Protein AF-A0A7X6NI11-F1 (afdb_monomer)

Radius of gyration: 16.56 Å; Cα contacts (8 Å, |Δi|>4): 190; chains: 1; bounding box: 42×28×47 Å

Solvent-accessible surface area (backbone atoms only — not comparable to full-atom values): 8344 Å² total; per-residue (Å²): 140,78,88,61,91,83,58,84,56,26,36,34,57,53,37,36,50,54,27,58,72,72,66,56,71,76,34,89,74,64,81,48,73,72,37,80,92,41,95,44,34,34,32,45,20,27,30,37,76,70,65,39,46,83,63,45,97,87,38,33,65,56,47,83,41,66,54,50,73,59,59,50,37,39,35,51,29,45,75,68,68,55,48,44,56,74,90,33,55,45,90,87,58,83,81,59,98,90,60,53,84,87,41,97,46,32,45,37,49,48,61,74,71,50,50,63,43,70,48,72,49,98,89,61,35,36,35,44,78,43,82,46,76,83,80,78,80,130

pLDDT: mean 94.85, std 7.43, range [51.41, 98.69]

Foldseek 3Di:
DDPCPPDFDFLLRLLQCLLVVVVFDFADDAQAPPCVVPPSNRSNRRCVVLVLDDADPVRHNRRGHGDDPLNSLSSVCSSVLAFAQPVLQDPPQDDDPPDDSPDPSRRSCSRVQFAFDWDQDPVRYTRGPGGDPDDDDD

Sequence (138 aa):
GTFRPSDPITRAEFATIAAKFDDLDLGNSSKFSDIFRHWAEKYITSAENKGWINGYPDMTFKPEQDITRAEAMTLINNVLERAVPAENIHSDAMFWPDIDEDDWYFEAIMEATNSHDYVIEEDGDELWTGMKPNKVWP

Structure (mmCIF, N/CA/C/O backbone):
data_AF-A0A7X6NI11-F1
#
_entry.id   AF-A0A7X6NI11-F1
#
loop_
_atom_site.group_PDB
_atom_site.id
_atom_site.type_symbol
_atom_site.label_atom_id
_atom_site.label_alt_id
_atom_site.label_comp_id
_atom_site.label_asym_id
_atom_site.label_entity_id
_atom_site.label_seq_id
_atom_site.pdbx_PDB_ins_code
_atom_site.Cartn_x
_atom_site.Cartn_y
_atom_site.Cartn_z
_atom_site.occupancy
_atom_site.B_iso_or_equiv
_atom_site.auth_seq_id
_atom_site.auth_comp_id
_atom_site.auth_asym_id
_atom_site.auth_atom_id
_atom_site.pdbx_PDB_model_num
ATOM 1 N N . GLY A 1 1 ? -0.977 5.953 -25.735 1.00 69.56 1 GLY A N 1
ATOM 2 C CA . GLY A 1 1 ? -1.188 4.963 -24.660 1.00 69.56 1 GLY A CA 1
ATOM 3 C C . GLY A 1 1 ? -2.672 4.742 -24.456 1.00 69.56 1 GLY A C 1
ATOM 4 O O . GLY A 1 1 ? -3.461 5.500 -25.007 1.00 69.56 1 GLY A O 1
ATOM 5 N N . THR A 1 2 ? -3.046 3.719 -23.694 1.00 84.81 2 THR A N 1
ATOM 6 C CA . THR A 1 2 ? -4.436 3.414 -23.311 1.00 84.81 2 THR A CA 1
ATOM 7 C C . THR A 1 2 ? -4.533 3.417 -21.790 1.00 84.81 2 THR A C 1
ATOM 9 O O . THR A 1 2 ? -3.663 2.829 -21.160 1.00 84.81 2 THR A O 1
ATOM 12 N N . PHE A 1 3 ? -5.563 4.040 -21.216 1.00 87.50 3 PHE A N 1
ATOM 13 C CA . PHE A 1 3 ? -5.715 4.182 -19.759 1.00 87.50 3 PHE A CA 1
ATOM 14 C C . PHE A 1 3 ? -6.106 2.883 -19.029 1.00 87.50 3 PHE A C 1
ATOM 16 O O . PHE A 1 3 ? -5.772 2.739 -17.867 1.00 87.50 3 PHE A O 1
ATOM 23 N N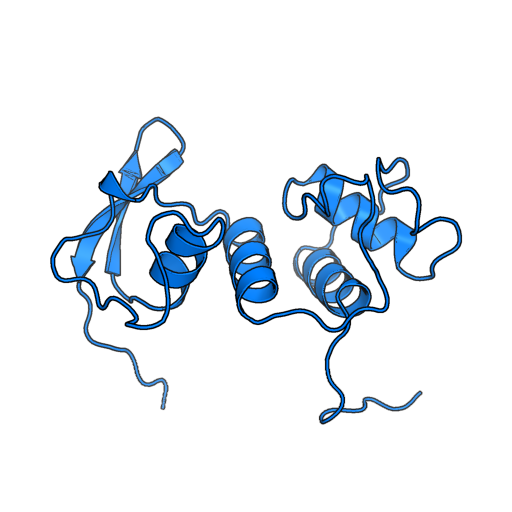 . ARG A 1 4 ? -6.771 1.937 -19.714 1.00 92.12 4 ARG A N 1
ATOM 24 C CA . ARG A 1 4 ? -7.110 0.591 -19.193 1.00 92.12 4 ARG A CA 1
ATOM 25 C C . ARG A 1 4 ? -7.788 0.594 -17.802 1.00 92.12 4 ARG A C 1
ATOM 27 O O . ARG A 1 4 ? -7.335 -0.082 -16.891 1.00 92.12 4 ARG A O 1
ATOM 34 N N . PRO A 1 5 ? -8.920 1.302 -17.635 1.00 94.12 5 PRO A N 1
ATOM 35 C CA . PRO A 1 5 ? -9.558 1.504 -16.325 1.00 94.12 5 PRO A CA 1
ATOM 36 C C . PRO A 1 5 ? -10.144 0.239 -15.676 1.00 94.12 5 PRO A C 1
ATOM 38 O O . PRO A 1 5 ? -10.617 0.306 -14.547 1.00 94.12 5 PRO A O 1
ATOM 41 N N . SER A 1 6 ? -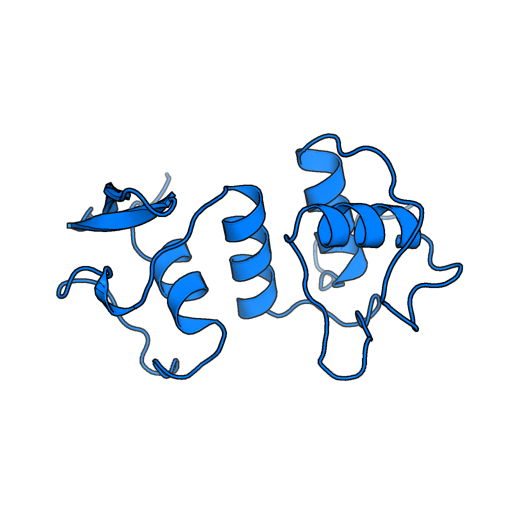10.208 -0.876 -16.403 1.00 96.62 6 SER A N 1
ATOM 42 C CA . SER A 1 6 ? -10.788 -2.138 -15.927 1.00 96.62 6 SER A CA 1
ATOM 43 C C . SER A 1 6 ? -9.750 -3.242 -15.762 1.00 96.62 6 SER A C 1
ATOM 45 O O . SER A 1 6 ? -10.108 -4.328 -15.309 1.00 96.62 6 SER A O 1
ATOM 47 N N . ASP A 1 7 ? -8.499 -2.983 -16.145 1.00 96.00 7 ASP A N 1
ATOM 48 C CA . ASP A 1 7 ? -7.420 -3.939 -15.941 1.00 96.00 7 ASP A CA 1
ATOM 49 C C . ASP A 1 7 ? -7.025 -3.913 -14.451 1.00 96.00 7 ASP A C 1
ATOM 51 O O . ASP A 1 7 ? -7.109 -2.856 -13.813 1.00 96.00 7 ASP A O 1
ATOM 55 N N . PRO A 1 8 ? -6.608 -5.054 -13.873 1.00 96.75 8 PRO A N 1
ATOM 56 C CA . PRO A 1 8 ? -5.948 -5.060 -12.577 1.00 96.75 8 PRO A CA 1
ATOM 57 C C . PRO A 1 8 ? -4.739 -4.125 -12.571 1.00 96.75 8 PRO A C 1
ATOM 59 O O . PRO A 1 8 ? -4.090 -3.919 -13.597 1.00 96.75 8 PRO A O 1
ATOM 62 N N . ILE A 1 9 ? -4.440 -3.572 -11.400 1.00 97.19 9 ILE A N 1
ATOM 63 C CA . ILE A 1 9 ? -3.266 -2.730 -11.207 1.00 97.19 9 ILE A CA 1
ATOM 64 C C . ILE A 1 9 ? -2.104 -3.562 -10.671 1.00 97.19 9 ILE A C 1
ATOM 66 O O . ILE A 1 9 ? -2.232 -4.287 -9.679 1.00 97.19 9 ILE A O 1
ATOM 70 N N . THR A 1 10 ? -0.953 -3.438 -11.321 1.00 98.25 10 THR A N 1
ATOM 71 C CA . THR A 1 10 ? 0.284 -4.083 -10.876 1.00 98.25 10 THR A CA 1
ATOM 72 C C . THR A 1 10 ? 0.868 -3.383 -9.652 1.00 98.25 10 THR A C 1
ATOM 74 O O . THR A 1 10 ? 0.654 -2.189 -9.405 1.00 98.25 10 THR A O 1
ATOM 77 N N . ARG A 1 11 ? 1.693 -4.106 -8.894 1.00 98.56 11 ARG A N 1
ATOM 78 C CA . ARG A 1 11 ? 2.453 -3.546 -7.767 1.00 98.56 11 ARG A CA 1
ATOM 79 C C . ARG A 1 11 ? 3.349 -2.383 -8.199 1.00 98.56 11 ARG A C 1
ATOM 81 O O . ARG A 1 11 ? 3.443 -1.389 -7.479 1.00 98.56 11 ARG A O 1
ATOM 88 N N . ALA A 1 12 ? 3.976 -2.465 -9.375 1.00 98.56 12 ALA A N 1
ATOM 89 C CA . ALA A 1 12 ? 4.796 -1.382 -9.918 1.00 98.56 12 ALA A CA 1
ATOM 90 C C . ALA A 1 12 ? 3.992 -0.117 -10.237 1.00 98.56 12 ALA A C 1
ATOM 92 O O . ALA A 1 12 ? 4.441 0.993 -9.933 1.00 98.56 12 ALA A O 1
ATOM 93 N N . GLU A 1 13 ? 2.812 -0.263 -10.839 1.00 98.25 13 GLU A N 1
ATOM 94 C CA . GLU A 1 13 ? 1.928 0.870 -11.119 1.00 98.25 13 GLU A CA 1
ATOM 95 C C . GLU A 1 13 ? 1.458 1.526 -9.824 1.00 98.25 13 GLU A C 1
ATOM 97 O O . GLU A 1 13 ? 1.528 2.749 -9.711 1.00 98.25 13 GLU A O 1
ATOM 102 N N . PHE A 1 14 ? 1.064 0.736 -8.823 1.00 98.25 14 PHE A N 1
ATOM 103 C CA . PHE A 1 14 ? 0.577 1.275 -7.556 1.00 98.25 14 PHE A CA 1
ATOM 104 C C . PHE A 1 14 ? 1.672 2.029 -6.783 1.00 98.25 14 PHE A C 1
ATOM 106 O O . PHE A 1 14 ? 1.462 3.173 -6.379 1.00 98.25 14 PHE A O 1
ATOM 113 N N . ALA A 1 15 ? 2.882 1.463 -6.683 1.00 98.38 15 ALA A N 1
ATOM 114 C CA . ALA A 1 15 ? 4.035 2.156 -6.096 1.00 98.38 15 ALA A CA 1
ATOM 115 C C . ALA A 1 15 ? 4.403 3.435 -6.869 1.00 98.38 15 ALA A C 1
ATOM 117 O O . ALA A 1 15 ? 4.757 4.450 -6.271 1.00 98.38 15 ALA A O 1
ATOM 118 N N . THR A 1 16 ? 4.271 3.422 -8.199 1.00 98.31 16 THR A N 1
ATOM 119 C CA . THR A 1 16 ? 4.497 4.615 -9.027 1.00 98.31 16 THR A CA 1
ATOM 120 C C . THR A 1 16 ? 3.459 5.700 -8.762 1.00 98.31 16 THR A C 1
ATOM 122 O O . THR A 1 16 ? 3.814 6.878 -8.726 1.00 98.31 16 THR A O 1
ATOM 125 N N . ILE A 1 17 ? 2.185 5.336 -8.600 1.00 98.00 17 ILE A N 1
ATOM 126 C CA . ILE A 1 17 ?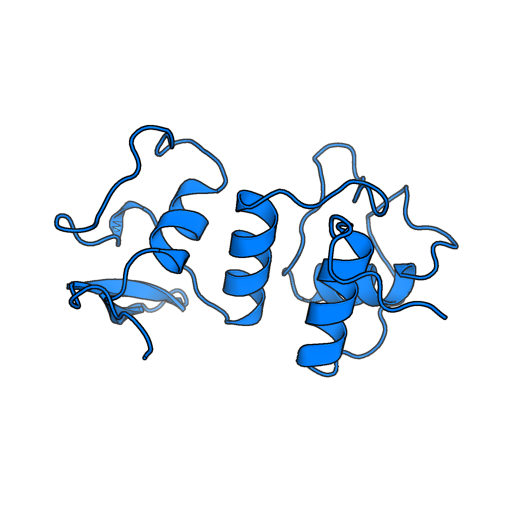 1.123 6.292 -8.263 1.00 98.00 17 ILE A CA 1
ATOM 127 C C . ILE A 1 17 ? 1.416 6.929 -6.906 1.00 98.00 17 ILE A C 1
ATOM 129 O O . ILE A 1 17 ? 1.405 8.152 -6.825 1.00 98.00 17 ILE A O 1
ATOM 133 N N . ALA A 1 18 ? 1.746 6.129 -5.889 1.00 97.62 18 ALA A N 1
ATOM 134 C CA . ALA A 1 18 ? 2.099 6.624 -4.558 1.00 97.62 18 ALA A CA 1
ATOM 135 C C . ALA A 1 18 ? 3.305 7.578 -4.598 1.00 97.62 18 ALA A C 1
ATOM 137 O O . ALA A 1 18 ? 3.222 8.705 -4.119 1.00 97.62 18 ALA A O 1
ATOM 138 N N . ALA A 1 19 ? 4.397 7.176 -5.255 1.00 97.75 19 ALA A N 1
ATOM 139 C CA . ALA A 1 19 ? 5.595 8.006 -5.369 1.00 97.75 19 ALA A CA 1
ATOM 140 C C . ALA A 1 19 ? 5.336 9.331 -6.105 1.00 97.75 19 ALA A C 1
ATOM 142 O O . ALA A 1 19 ? 5.920 10.352 -5.762 1.00 97.75 19 ALA A O 1
ATOM 143 N N . LYS A 1 20 ? 4.463 9.332 -7.120 1.00 97.38 20 LYS A N 1
ATOM 144 C CA . LYS A 1 20 ? 4.075 10.559 -7.833 1.00 97.38 20 LYS A CA 1
ATOM 145 C C . LYS A 1 20 ? 3.102 11.425 -7.042 1.00 97.38 20 LYS A C 1
ATOM 147 O O . LYS A 1 20 ? 3.145 12.639 -7.191 1.00 97.38 20 LYS A O 1
ATOM 152 N N . PHE A 1 21 ? 2.204 10.814 -6.273 1.00 96.12 21 PHE A N 1
ATOM 153 C CA . PHE A 1 21 ? 1.234 11.526 -5.446 1.00 96.12 21 PHE A CA 1
ATOM 154 C C . PHE A 1 21 ? 1.936 12.413 -4.412 1.00 96.12 21 PHE A C 1
ATOM 156 O O . PHE A 1 21 ? 1.549 13.566 -4.256 1.00 96.12 21 PHE A O 1
ATOM 163 N N . ASP A 1 22 ? 2.995 11.898 -3.790 1.00 95.25 22 ASP A N 1
ATOM 164 C CA . ASP A 1 22 ? 3.798 12.618 -2.791 1.00 95.25 22 ASP A CA 1
ATOM 165 C C . ASP A 1 22 ? 5.010 13.363 -3.386 1.00 95.25 22 ASP A C 1
ATOM 167 O O . ASP A 1 22 ? 5.876 13.833 -2.655 1.00 95.25 22 ASP A O 1
ATOM 171 N N . ASP A 1 23 ? 5.103 13.445 -4.719 1.00 96.00 23 ASP A N 1
ATOM 172 C CA . ASP A 1 23 ? 6.190 14.119 -5.448 1.00 96.00 23 ASP A CA 1
ATOM 173 C C . ASP A 1 23 ? 7.606 13.683 -5.008 1.00 96.00 23 ASP A C 1
ATOM 175 O O . ASP A 1 23 ? 8.501 14.496 -4.768 1.00 96.00 23 ASP A O 1
ATOM 179 N N . LEU A 1 24 ? 7.821 12.369 -4.877 1.00 94.62 24 LEU A N 1
ATOM 180 C CA . LEU A 1 24 ? 9.093 11.827 -4.406 1.00 94.62 24 LEU A CA 1
ATOM 181 C C . LEU A 1 24 ? 10.237 12.023 -5.408 1.00 94.62 24 LEU A C 1
ATOM 183 O O . LEU A 1 24 ? 10.132 11.675 -6.590 1.00 94.62 24 LEU A O 1
ATOM 187 N N . ASP A 1 25 ? 11.399 12.414 -4.882 1.00 95.94 25 ASP A N 1
ATOM 188 C CA . ASP A 1 25 ? 12.666 12.321 -5.601 1.00 95.94 25 ASP A CA 1
ATOM 189 C C . ASP A 1 25 ? 12.963 10.874 -6.013 1.00 95.94 25 ASP A C 1
ATOM 191 O O . ASP A 1 25 ? 12.740 9.920 -5.261 1.00 95.94 25 ASP A O 1
ATOM 195 N N . LEU A 1 26 ? 13.513 10.702 -7.217 1.00 93.06 26 LEU A N 1
ATOM 196 C CA . LEU A 1 26 ? 13.807 9.385 -7.776 1.00 93.06 26 LEU A CA 1
ATOM 197 C C . LEU A 1 26 ? 14.986 8.705 -7.063 1.00 93.06 26 LEU A C 1
ATOM 199 O O . LEU A 1 26 ? 16.119 9.196 -7.086 1.00 93.06 26 LEU A O 1
ATOM 203 N N . GLY A 1 27 ? 14.721 7.527 -6.497 1.00 89.06 27 GLY A N 1
ATOM 204 C CA . GLY A 1 27 ? 15.703 6.697 -5.812 1.00 89.06 27 GLY A CA 1
ATOM 205 C C . GLY A 1 27 ? 16.715 6.055 -6.766 1.00 89.06 27 GLY A C 1
ATOM 206 O O . GLY A 1 27 ? 16.448 5.873 -7.956 1.00 89.06 27 GLY A O 1
ATOM 207 N N . ASN A 1 28 ? 17.897 5.714 -6.236 1.00 91.12 28 ASN A N 1
ATOM 208 C CA . ASN A 1 28 ? 19.021 5.189 -7.031 1.00 91.12 28 ASN A CA 1
ATOM 209 C C . ASN A 1 28 ? 19.635 3.878 -6.506 1.00 91.12 28 ASN A C 1
ATOM 211 O O . ASN A 1 28 ? 20.497 3.316 -7.174 1.00 91.12 28 ASN A O 1
ATOM 215 N N . SER A 1 29 ? 19.244 3.402 -5.324 1.00 95.06 29 SER A N 1
ATOM 216 C CA . SER A 1 29 ? 19.748 2.156 -4.738 1.00 95.06 29 SER A CA 1
ATOM 217 C C . SER A 1 29 ? 18.606 1.438 -4.038 1.00 95.06 29 SER A C 1
ATOM 219 O O . SER A 1 29 ? 18.027 2.011 -3.122 1.00 95.06 29 SER A O 1
ATOM 221 N N . SER A 1 30 ? 18.318 0.212 -4.467 1.00 97.06 30 SER A N 1
ATOM 222 C CA . SER A 1 30 ? 17.249 -0.638 -3.938 1.00 97.06 30 SER A CA 1
ATOM 223 C C . SER A 1 30 ? 17.809 -1.973 -3.466 1.00 97.06 30 SER A C 1
ATOM 225 O O . SER A 1 30 ? 18.798 -2.458 -4.028 1.00 97.06 30 SER A O 1
ATOM 227 N N . LYS A 1 31 ? 17.174 -2.591 -2.463 1.00 97.19 31 LYS A N 1
ATOM 228 C CA . LYS A 1 31 ? 17.477 -3.976 -2.067 1.00 97.19 31 LYS A CA 1
ATOM 229 C C . LYS A 1 31 ? 16.834 -5.014 -2.993 1.00 97.19 31 LYS A C 1
ATOM 231 O O . LYS A 1 31 ? 17.197 -6.186 -2.919 1.00 97.19 31 LYS A O 1
ATOM 236 N N . PHE A 1 32 ? 15.874 -4.618 -3.833 1.00 98.50 32 PHE A N 1
ATOM 237 C CA . PHE A 1 32 ? 15.110 -5.552 -4.653 1.00 98.50 32 PHE A CA 1
ATOM 238 C C . PHE A 1 32 ? 15.905 -6.045 -5.859 1.00 98.50 32 PHE A C 1
ATOM 240 O O . PHE A 1 32 ? 16.426 -5.275 -6.665 1.00 98.50 32 PHE A O 1
ATOM 247 N N . SER A 1 33 ? 15.965 -7.363 -6.000 1.00 97.88 33 SER A N 1
ATOM 248 C CA . SER A 1 33 ? 16.753 -8.042 -7.029 1.00 97.88 33 SER A CA 1
ATOM 249 C C . SER A 1 33 ? 16.079 -8.083 -8.406 1.00 97.88 33 SER A C 1
ATOM 251 O O . SER A 1 33 ? 16.755 -8.279 -9.416 1.00 97.88 33 SER A O 1
ATOM 253 N N . ASP A 1 34 ? 14.763 -7.879 -8.469 1.00 98.50 34 ASP A N 1
ATOM 254 C CA . ASP A 1 34 ? 13.919 -8.123 -9.644 1.00 98.50 34 ASP A CA 1
ATOM 255 C C . ASP A 1 34 ? 13.391 -6.849 -10.323 1.00 98.50 34 ASP A C 1
ATOM 257 O O . ASP A 1 34 ? 12.541 -6.925 -11.208 1.00 98.50 34 ASP A O 1
ATOM 261 N N . ILE A 1 35 ? 13.908 -5.675 -9.948 1.00 98.44 35 ILE A N 1
ATOM 262 C CA . ILE A 1 35 ? 13.484 -4.386 -10.521 1.00 98.44 35 ILE A CA 1
ATOM 263 C C . ILE A 1 35 ? 14.531 -3.744 -11.437 1.00 98.44 35 ILE A C 1
ATOM 265 O O . ILE A 1 35 ? 14.275 -2.690 -12.010 1.00 98.44 35 ILE A O 1
ATOM 269 N N . PHE A 1 36 ? 15.706 -4.354 -11.599 1.00 97.00 36 PHE A N 1
ATOM 270 C CA . PHE A 1 36 ? 16.774 -3.790 -12.424 1.00 97.00 36 PHE A CA 1
ATOM 271 C C . PHE A 1 36 ? 16.338 -3.637 -13.889 1.00 97.00 36 PHE A C 1
ATOM 273 O O . PHE A 1 36 ? 15.930 -4.605 -14.534 1.00 97.00 36 PHE A O 1
ATOM 280 N N . ARG A 1 37 ? 16.477 -2.421 -14.433 1.00 96.25 37 ARG A N 1
ATOM 281 C CA . ARG A 1 37 ? 16.005 -1.984 -15.764 1.00 96.25 37 ARG A CA 1
ATOM 282 C C . ARG A 1 37 ? 14.486 -2.001 -15.936 1.00 96.25 37 ARG A C 1
ATOM 284 O O . ARG A 1 37 ? 14.008 -1.800 -17.054 1.00 96.25 37 ARG A O 1
ATOM 291 N N . HIS A 1 38 ? 13.728 -2.212 -14.865 1.00 98.12 38 HIS A N 1
ATOM 292 C CA . HIS A 1 38 ? 12.280 -2.088 -14.895 1.00 98.12 38 HIS A CA 1
ATOM 293 C C . HIS A 1 38 ? 11.890 -0.607 -15.023 1.00 98.12 38 HIS A C 1
ATOM 295 O O . HIS A 1 38 ? 12.527 0.272 -14.445 1.00 98.12 38 HIS A O 1
ATOM 301 N N . TRP A 1 39 ? 10.824 -0.291 -15.762 1.00 98.00 39 TRP A N 1
ATOM 302 C CA . TRP A 1 39 ? 10.429 1.107 -16.004 1.00 98.00 39 TRP A CA 1
ATOM 303 C C . TRP A 1 39 ? 10.080 1.859 -14.706 1.00 98.00 39 TRP A C 1
ATOM 305 O O . TRP A 1 39 ? 10.289 3.068 -14.609 1.00 98.00 39 TRP A O 1
ATOM 315 N N . ALA A 1 40 ? 9.578 1.129 -13.707 1.00 98.19 40 ALA A N 1
ATOM 316 C CA . ALA A 1 40 ? 9.223 1.655 -12.393 1.00 98.19 40 ALA A CA 1
ATOM 317 C C . ALA A 1 40 ? 10.362 1.584 -11.362 1.00 98.19 40 ALA A C 1
ATOM 319 O O . ALA A 1 40 ? 10.139 1.970 -10.219 1.00 98.19 40 ALA A O 1
ATOM 320 N N . GLU A 1 41 ? 11.561 1.110 -11.730 1.00 98.50 41 GLU A N 1
ATOM 321 C CA . GLU A 1 41 ? 12.683 0.858 -10.804 1.00 98.50 41 GLU A CA 1
ATOM 322 C C . GLU A 1 41 ? 12.901 2.019 -9.832 1.00 98.50 41 GLU A C 1
ATOM 324 O O . GLU A 1 41 ? 12.913 1.834 -8.618 1.00 98.50 41 GLU A O 1
ATOM 329 N N . LYS A 1 42 ? 12.997 3.239 -10.365 1.00 98.44 42 LYS A N 1
ATOM 330 C CA . LYS A 1 42 ? 13.280 4.429 -9.561 1.00 98.44 42 LYS A CA 1
ATOM 331 C C . LYS A 1 42 ? 12.143 4.798 -8.613 1.00 98.44 42 LYS A C 1
ATOM 333 O O . LYS A 1 42 ? 12.417 5.205 -7.493 1.00 98.44 42 LYS A O 1
ATOM 338 N N . TYR A 1 43 ? 10.891 4.633 -9.039 1.00 98.56 43 TYR A N 1
ATOM 339 C CA . TYR A 1 43 ? 9.722 4.918 -8.202 1.00 98.56 43 TYR A CA 1
ATOM 340 C C . TYR A 1 43 ? 9.565 3.888 -7.085 1.00 98.56 43 TYR A C 1
ATOM 342 O O . TYR A 1 43 ? 9.320 4.256 -5.940 1.00 98.56 43 TYR A O 1
ATOM 350 N N . ILE A 1 44 ? 9.773 2.608 -7.408 1.00 98.69 44 ILE A N 1
ATOM 351 C CA . ILE A 1 44 ? 9.807 1.522 -6.425 1.00 98.69 44 ILE A CA 1
ATOM 352 C C . ILE A 1 44 ? 10.920 1.807 -5.411 1.00 98.69 44 ILE A C 1
ATOM 354 O O . ILE A 1 44 ? 10.676 1.800 -4.212 1.00 98.69 44 ILE A O 1
ATOM 358 N N . THR A 1 45 ? 12.113 2.168 -5.881 1.00 98.56 45 THR A N 1
ATOM 359 C CA . THR A 1 45 ? 13.241 2.521 -5.008 1.00 98.56 45 THR A CA 1
ATOM 360 C C . THR A 1 45 ? 12.919 3.709 -4.091 1.00 98.56 45 THR A C 1
ATOM 362 O O . THR A 1 45 ? 13.295 3.707 -2.924 1.00 98.56 45 THR A O 1
ATOM 365 N N . SER A 1 46 ? 12.217 4.736 -4.580 1.00 98.12 46 SER A N 1
ATOM 366 C CA . SER A 1 46 ? 11.791 5.867 -3.742 1.00 98.12 46 SER A CA 1
ATOM 367 C C . SER A 1 46 ? 10.816 5.439 -2.648 1.00 98.12 46 SER A C 1
ATOM 369 O O . SER A 1 46 ? 11.014 5.796 -1.489 1.00 98.12 46 SER A O 1
ATOM 371 N N . ALA A 1 47 ? 9.799 4.64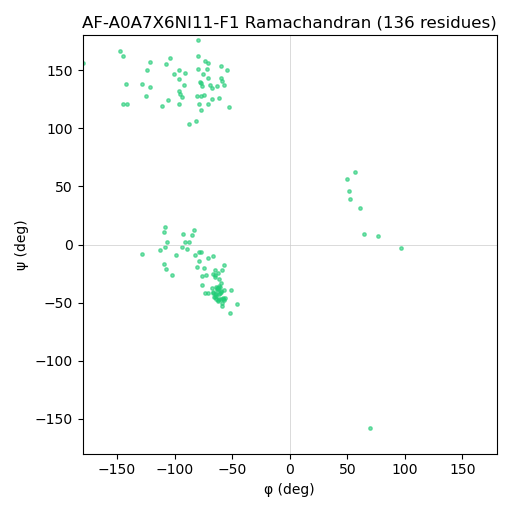7 -3.001 1.00 98.19 47 ALA A N 1
ATOM 372 C CA . ALA A 1 47 ? 8.831 4.127 -2.038 1.00 98.19 47 ALA A CA 1
ATOM 373 C C . ALA A 1 47 ? 9.499 3.206 -1.001 1.00 98.19 47 ALA A C 1
ATOM 375 O O . ALA A 1 47 ? 9.166 3.255 0.179 1.00 98.19 47 ALA A O 1
ATOM 376 N N . GLU A 1 48 ? 10.478 2.399 -1.416 1.00 98.19 48 GLU A N 1
ATOM 377 C CA . GLU A 1 48 ? 11.286 1.573 -0.513 1.00 98.19 48 GLU A CA 1
ATOM 378 C C . GLU A 1 48 ? 12.077 2.437 0.471 1.00 98.19 48 GLU A C 1
ATOM 380 O O . GLU A 1 48 ? 12.029 2.203 1.675 1.00 98.19 48 GLU A O 1
ATOM 385 N N . ASN A 1 49 ? 12.772 3.464 -0.022 1.00 97.19 49 ASN A N 1
ATOM 386 C CA . ASN A 1 49 ? 13.591 4.344 0.814 1.00 97.19 49 ASN A CA 1
ATOM 387 C C . ASN A 1 49 ? 12.764 5.162 1.814 1.00 97.19 49 ASN A C 1
ATOM 389 O O . ASN A 1 49 ? 13.279 5.542 2.862 1.00 97.19 49 ASN A O 1
ATOM 393 N N . LYS A 1 50 ? 11.491 5.423 1.501 1.00 96.44 50 LYS A N 1
ATOM 394 C CA . LYS A 1 50 ? 10.517 6.023 2.422 1.00 96.44 50 LYS A CA 1
ATOM 395 C C . LYS A 1 50 ? 9.963 5.038 3.456 1.00 96.44 50 LYS A C 1
ATOM 397 O O . LYS A 1 50 ? 9.227 5.455 4.339 1.00 96.44 50 LYS A O 1
ATOM 402 N N . GLY A 1 51 ? 10.295 3.751 3.355 1.00 95.75 51 GLY A N 1
ATOM 403 C CA . GLY A 1 51 ? 9.750 2.700 4.216 1.00 95.75 51 GLY A CA 1
ATOM 404 C C . GLY A 1 51 ? 8.326 2.282 3.848 1.0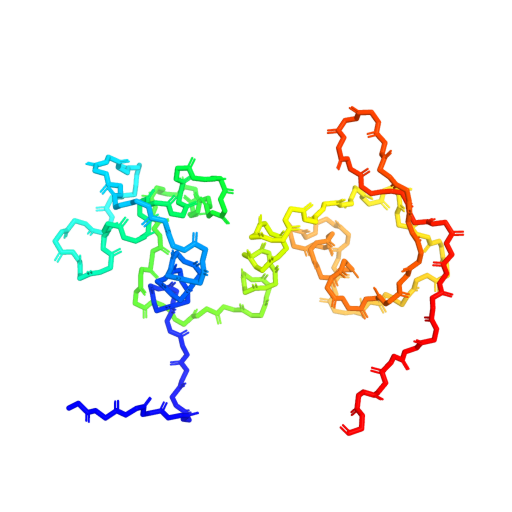0 95.75 51 GLY A C 1
ATOM 405 O O . GLY A 1 51 ? 7.717 1.490 4.556 1.00 95.75 51 GLY A O 1
ATOM 406 N N . TRP A 1 52 ? 7.787 2.772 2.730 1.00 97.31 52 TRP A N 1
ATOM 407 C CA . TRP A 1 52 ? 6.406 2.501 2.340 1.00 97.31 52 TRP A CA 1
ATOM 408 C C . TRP A 1 52 ? 6.197 1.098 1.781 1.00 97.31 52 TRP A C 1
ATOM 410 O O . TRP A 1 52 ? 5.100 0.547 1.880 1.00 97.31 52 TRP A O 1
ATOM 420 N N . ILE A 1 53 ? 7.243 0.510 1.197 1.00 96.88 53 ILE A N 1
ATOM 421 C CA . ILE A 1 53 ? 7.239 -0.867 0.704 1.00 96.88 53 ILE A CA 1
ATOM 422 C C . ILE A 1 53 ? 8.425 -1.650 1.258 1.00 96.88 53 ILE A C 1
ATOM 424 O O . ILE A 1 53 ? 9.561 -1.183 1.262 1.00 96.88 53 ILE A O 1
ATOM 428 N N . ASN A 1 54 ? 8.165 -2.898 1.648 1.00 95.00 54 ASN A N 1
ATOM 429 C CA . ASN A 1 54 ? 9.192 -3.793 2.182 1.00 95.00 54 ASN A CA 1
ATOM 430 C C . ASN A 1 54 ? 9.601 -4.915 1.223 1.00 95.00 54 ASN A C 1
ATOM 432 O O . ASN A 1 54 ? 10.715 -5.426 1.351 1.00 95.00 54 ASN A O 1
ATOM 436 N N . GLY A 1 55 ? 8.745 -5.245 0.250 1.00 95.44 55 GLY A N 1
ATOM 437 C CA . GLY A 1 55 ? 8.903 -6.391 -0.648 1.00 95.44 55 GLY A CA 1
ATOM 438 C C . GLY A 1 55 ? 8.711 -7.728 0.065 1.00 95.44 55 GLY A C 1
ATOM 439 O O . GLY A 1 55 ? 8.058 -7.799 1.103 1.00 95.44 55 GLY A O 1
ATOM 440 N N . TYR A 1 56 ? 9.258 -8.788 -0.519 1.00 96.75 56 TYR A N 1
ATOM 441 C CA . TYR A 1 56 ? 9.157 -10.152 -0.009 1.00 96.75 56 TYR A CA 1
ATOM 442 C C . TYR A 1 56 ? 10.470 -10.607 0.658 1.00 96.75 56 TYR A C 1
ATOM 444 O O . TYR A 1 56 ? 11.535 -10.045 0.380 1.00 96.75 56 TYR A O 1
ATOM 452 N N . PRO A 1 57 ? 10.435 -11.656 1.509 1.00 96.44 57 PRO A N 1
ATOM 453 C CA . PRO A 1 57 ? 11.627 -12.169 2.196 1.00 96.44 57 PRO A CA 1
ATOM 454 C C . PRO A 1 57 ? 12.762 -12.637 1.272 1.00 96.44 57 PRO A C 1
ATOM 456 O O . PRO A 1 57 ? 13.914 -12.697 1.691 1.00 96.44 57 PRO A O 1
ATOM 459 N N . ASP A 1 58 ? 12.454 -12.960 0.014 1.00 97.75 58 ASP A N 1
ATOM 460 C CA . ASP A 1 58 ? 13.414 -13.369 -1.018 1.00 97.75 58 ASP A CA 1
ATOM 461 C C . ASP A 1 58 ? 14.104 -12.184 -1.722 1.00 97.75 58 ASP A C 1
ATOM 463 O O . ASP A 1 58 ? 14.766 -12.369 -2.743 1.00 97.75 58 ASP A O 1
ATOM 467 N N . MET A 1 59 ? 13.976 -10.971 -1.172 1.00 97.31 59 MET A N 1
ATOM 468 C CA . MET A 1 59 ? 14.504 -9.727 -1.741 1.00 97.31 59 MET A CA 1
ATOM 469 C C . MET A 1 59 ? 13.907 -9.397 -3.118 1.00 97.31 59 MET A C 1
ATOM 471 O O . MET A 1 59 ? 14.577 -8.797 -3.962 1.00 97.31 59 MET A O 1
ATOM 475 N N . THR A 1 60 ? 12.655 -9.782 -3.368 1.00 98.56 60 THR A N 1
ATOM 476 C CA . THR A 1 60 ? 11.908 -9.381 -4.569 1.00 98.56 60 THR A CA 1
ATOM 477 C C . THR A 1 60 ? 10.820 -8.363 -4.246 1.00 98.56 60 THR A C 1
ATOM 479 O O . THR A 1 60 ? 10.307 -8.299 -3.126 1.00 98.56 60 THR A O 1
ATOM 482 N N . PHE A 1 61 ? 10.444 -7.564 -5.242 1.00 98.56 61 PHE A N 1
ATOM 483 C CA . PHE A 1 61 ? 9.267 -6.701 -5.197 1.00 98.56 61 PHE A CA 1
ATOM 484 C C . PHE A 1 61 ? 8.085 -7.279 -5.982 1.00 98.56 61 PHE A C 1
ATOM 486 O O . PHE A 1 61 ? 6.942 -6.987 -5.633 1.00 98.56 61 PHE A O 1
ATOM 493 N N . LYS A 1 62 ? 8.341 -8.110 -7.000 1.00 98.56 62 LYS A N 1
ATOM 494 C CA . LYS A 1 62 ? 7.378 -8.664 -7.966 1.00 98.56 62 LYS A CA 1
ATOM 495 C C . LYS A 1 62 ? 6.607 -7.567 -8.712 1.00 98.56 62 LYS A C 1
ATOM 497 O O . LYS A 1 62 ? 5.388 -7.480 -8.576 1.00 98.56 62 LYS A O 1
ATOM 502 N N . PRO A 1 63 ? 7.297 -6.710 -9.492 1.00 98.56 63 PRO A N 1
ATOM 503 C CA . PRO A 1 63 ? 6.715 -5.490 -10.056 1.00 98.56 63 PRO A CA 1
ATOM 504 C C . PRO A 1 63 ? 5.510 -5.730 -10.975 1.00 98.56 63 PRO A C 1
ATOM 506 O O . PRO A 1 63 ? 4.593 -4.916 -10.981 1.00 98.56 63 PRO A O 1
ATOM 509 N N . GLU A 1 64 ? 5.501 -6.847 -11.703 1.00 98.44 64 GLU A N 1
ATOM 510 C CA . GLU A 1 64 ? 4.461 -7.201 -12.682 1.00 98.44 64 GLU A CA 1
ATOM 511 C C . GLU A 1 64 ? 3.291 -7.993 -12.073 1.00 98.44 64 GLU A C 1
ATOM 513 O O . GLU A 1 64 ? 2.345 -8.339 -12.774 1.00 98.44 64 GLU A O 1
ATOM 518 N N . GLN A 1 65 ? 3.359 -8.342 -10.784 1.00 98.50 65 GLN A N 1
ATOM 519 C CA . GLN A 1 65 ? 2.263 -9.037 -10.111 1.00 98.50 65 GLN A CA 1
ATOM 520 C C . GLN A 1 65 ? 1.157 -8.034 -9.770 1.00 98.50 65 GLN A C 1
ATOM 522 O O . GLN A 1 65 ? 1.447 -6.926 -9.311 1.00 98.50 65 GLN A O 1
ATOM 527 N N . ASP A 1 66 ? -0.101 -8.440 -9.939 1.00 98.56 66 ASP A N 1
ATOM 528 C CA . ASP A 1 66 ? -1.253 -7.676 -9.460 1.00 98.56 66 ASP A CA 1
ATOM 529 C C . ASP A 1 66 ? -1.142 -7.439 -7.949 1.00 98.56 66 ASP A C 1
ATOM 531 O O . ASP A 1 66 ? -0.763 -8.337 -7.185 1.00 98.56 66 ASP A O 1
ATOM 535 N N . ILE A 1 67 ? -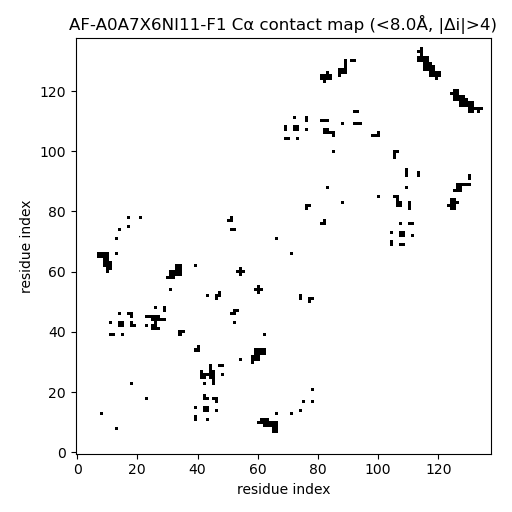1.454 -6.219 -7.511 1.00 98.25 67 ILE A N 1
ATOM 536 C CA . ILE A 1 67 ? -1.452 -5.893 -6.085 1.00 98.25 67 ILE A CA 1
ATOM 537 C C . ILE A 1 67 ? -2.694 -6.473 -5.403 1.00 98.25 67 ILE A C 1
ATOM 539 O O . ILE A 1 67 ? -3.816 -6.380 -5.909 1.00 98.25 67 ILE A O 1
ATOM 543 N N . THR A 1 68 ? -2.508 -7.060 -4.225 1.00 97.81 68 THR A N 1
ATOM 544 C CA . THR A 1 68 ? -3.636 -7.505 -3.396 1.00 97.81 68 THR A CA 1
ATOM 545 C C . THR A 1 68 ? -4.253 -6.339 -2.621 1.00 97.81 68 THR A C 1
ATOM 547 O O . THR A 1 68 ? -3.633 -5.294 -2.423 1.00 97.81 68 THR A O 1
ATOM 550 N N . ARG A 1 69 ? -5.484 -6.516 -2.123 1.00 97.31 69 ARG A N 1
ATOM 551 C CA . ARG A 1 69 ? -6.147 -5.507 -1.276 1.00 97.31 69 ARG A CA 1
ATOM 552 C C . ARG A 1 69 ? -5.349 -5.209 -0.003 1.00 97.31 69 ARG A C 1
ATOM 554 O O . ARG A 1 69 ? -5.232 -4.044 0.349 1.00 97.31 69 ARG A O 1
ATOM 561 N N . ALA A 1 70 ? -4.787 -6.236 0.636 1.00 97.19 70 ALA A N 1
ATOM 562 C CA . ALA A 1 70 ? -3.944 -6.088 1.820 1.00 97.19 70 ALA A CA 1
ATOM 563 C C . ALA A 1 70 ? -2.721 -5.204 1.531 1.00 97.19 70 ALA A C 1
ATOM 565 O O . ALA A 1 70 ? -2.526 -4.183 2.177 1.00 97.19 70 ALA A O 1
ATOM 566 N N . GLU A 1 71 ? -1.964 -5.528 0.480 1.00 97.94 71 GLU A N 1
ATOM 567 C CA . GLU A 1 71 ? -0.774 -4.764 0.082 1.00 97.94 71 GLU A CA 1
ATOM 568 C C . GLU A 1 71 ? -1.106 -3.319 -0.312 1.00 97.94 71 GLU A C 1
ATOM 570 O O . GLU A 1 71 ? -0.347 -2.404 0.007 1.00 97.94 71 GLU A O 1
ATOM 575 N N . ALA A 1 72 ? -2.243 -3.101 -0.979 1.00 97.69 72 ALA A N 1
ATOM 576 C CA . ALA A 1 72 ? -2.698 -1.762 -1.329 1.00 97.69 72 ALA A CA 1
ATOM 577 C C . ALA A 1 72 ? -3.022 -0.922 -0.083 1.00 97.69 72 ALA A C 1
ATOM 579 O O . ALA A 1 72 ? -2.592 0.228 -0.011 1.00 97.69 72 ALA A O 1
ATOM 580 N N . MET A 1 73 ? -3.737 -1.486 0.900 1.00 96.81 73 MET A N 1
ATOM 581 C CA . MET A 1 73 ? -4.080 -0.773 2.140 1.00 96.81 73 MET A CA 1
ATOM 582 C C . MET A 1 73 ? -2.844 -0.483 2.986 1.00 96.81 73 MET A C 1
ATOM 584 O O . MET A 1 73 ? -2.685 0.643 3.446 1.00 96.81 73 MET A O 1
ATOM 588 N N . THR A 1 74 ? -1.920 -1.441 3.105 1.00 97.50 74 THR A N 1
ATOM 589 C CA . THR A 1 74 ? -0.638 -1.210 3.782 1.00 97.50 74 THR A CA 1
ATOM 590 C C . THR A 1 74 ? 0.132 -0.062 3.136 1.00 97.50 74 THR A C 1
ATOM 592 O O . THR A 1 74 ? 0.596 0.829 3.839 1.00 97.50 74 THR A O 1
ATOM 595 N N . LEU A 1 75 ? 0.231 -0.025 1.800 1.00 97.88 75 LEU A N 1
ATOM 596 C CA . LEU A 1 75 ? 0.938 1.069 1.134 1.00 97.88 75 LEU A CA 1
ATOM 597 C C . LEU A 1 75 ? 0.249 2.422 1.358 1.00 97.88 75 LEU A C 1
ATOM 599 O O . LEU A 1 75 ? 0.93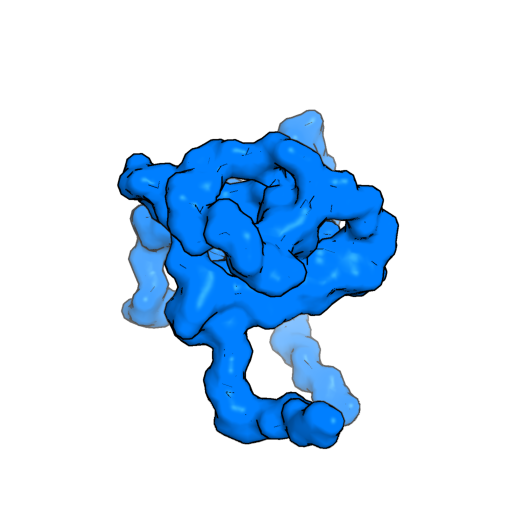4 3.411 1.601 1.00 97.88 75 LEU A O 1
ATOM 603 N N . ILE A 1 76 ? -1.084 2.478 1.276 1.00 96.94 76 ILE A N 1
ATOM 604 C CA . ILE A 1 76 ? -1.840 3.718 1.507 1.00 96.94 76 ILE A CA 1
ATOM 605 C C . ILE A 1 76 ? -1.613 4.225 2.933 1.00 96.94 76 ILE A C 1
ATOM 607 O O . ILE A 1 76 ? -1.313 5.404 3.103 1.00 96.94 76 ILE A O 1
ATOM 611 N N . ASN A 1 77 ? -1.713 3.356 3.938 1.00 97.00 77 ASN A N 1
ATOM 612 C CA . ASN A 1 77 ? -1.491 3.746 5.329 1.00 97.00 77 ASN A CA 1
ATOM 613 C C . ASN A 1 77 ? -0.068 4.265 5.540 1.00 97.00 77 ASN A C 1
ATOM 615 O O . ASN A 1 77 ? 0.097 5.324 6.132 1.00 97.00 77 ASN A O 1
ATOM 619 N N . ASN A 1 78 ? 0.938 3.608 4.956 1.00 96.50 78 ASN A N 1
ATOM 620 C CA . ASN A 1 78 ? 2.324 4.067 5.045 1.00 96.50 78 ASN A CA 1
ATOM 621 C C . ASN A 1 78 ? 2.540 5.444 4.395 1.00 96.50 78 ASN A C 1
ATOM 623 O O . ASN A 1 78 ? 3.279 6.264 4.931 1.00 96.50 78 ASN A O 1
ATOM 627 N N . VAL A 1 79 ? 1.896 5.714 3.252 1.00 96.56 79 VAL A N 1
ATOM 628 C CA . VAL A 1 79 ? 1.934 7.037 2.595 1.00 96.56 79 VAL A CA 1
ATOM 629 C C . VAL A 1 79 ? 1.286 8.108 3.471 1.00 96.56 79 VAL A C 1
ATOM 631 O O . VAL A 1 79 ? 1.736 9.248 3.485 1.00 96.56 79 VAL A O 1
ATOM 634 N N . LEU A 1 80 ? 0.220 7.750 4.185 1.00 94.31 80 LEU A N 1
ATOM 635 C CA . LEU A 1 80 ? -0.515 8.648 5.073 1.00 94.31 80 LEU A CA 1
ATOM 636 C C . LEU A 1 80 ? 0.055 8.695 6.498 1.00 94.31 80 LEU A C 1
ATOM 638 O O . LEU A 1 80 ? -0.535 9.370 7.339 1.00 94.31 80 LEU A O 1
ATOM 642 N N . GLU A 1 81 ? 1.154 7.980 6.757 1.00 93.12 81 GLU A N 1
ATOM 643 C CA . GLU A 1 81 ? 1.773 7.825 8.079 1.00 93.12 81 GLU A CA 1
ATOM 644 C C . GLU A 1 81 ? 0.766 7.365 9.149 1.00 93.12 81 GLU A C 1
ATOM 646 O O . GLU A 1 81 ? 0.779 7.830 10.285 1.00 93.12 81 GLU A O 1
ATOM 651 N N . ARG A 1 82 ? -0.140 6.455 8.769 1.00 94.62 82 ARG A N 1
ATOM 652 C CA . ARG A 1 82 ? -1.117 5.838 9.674 1.00 94.62 82 ARG A CA 1
ATOM 653 C C . ARG A 1 82 ? -0.589 4.496 10.154 1.00 94.62 82 ARG A C 1
ATOM 655 O O . ARG A 1 82 ? -0.358 3.602 9.339 1.00 94.62 82 ARG A O 1
ATOM 662 N N . ALA A 1 83 ? -0.445 4.355 11.462 1.00 93.50 83 ALA A N 1
ATOM 663 C CA . ALA A 1 83 ? -0.041 3.123 12.120 1.00 93.50 83 ALA A CA 1
ATOM 664 C C . ALA A 1 83 ? -0.819 2.984 13.429 1.00 93.50 83 ALA A C 1
ATOM 666 O O . ALA A 1 83 ? -1.024 3.968 14.131 1.00 93.50 83 ALA A O 1
ATOM 667 N N . VAL A 1 84 ? -1.279 1.774 13.728 1.00 96.75 84 VAL A N 1
ATOM 668 C CA . VAL A 1 84 ? -1.953 1.437 14.982 1.00 96.75 84 VAL A CA 1
ATOM 669 C C . VAL A 1 84 ? -1.548 0.013 15.350 1.00 96.75 84 VAL A C 1
ATOM 671 O O . VAL A 1 84 ? -1.783 -0.891 14.544 1.00 96.75 84 VAL A O 1
ATOM 674 N N . PRO A 1 85 ? -0.937 -0.218 16.519 1.00 96.25 85 PRO A N 1
ATOM 675 C CA . PRO A 1 85 ? -0.672 -1.568 16.976 1.00 96.25 85 PRO A CA 1
ATOM 676 C C . PRO A 1 85 ? -1.986 -2.231 17.399 1.00 96.25 85 PRO A C 1
ATOM 678 O O . PRO A 1 85 ? -2.929 -1.555 17.827 1.00 96.25 85 PRO A O 1
ATOM 681 N N . ALA A 1 86 ? -2.071 -3.555 17.278 1.00 96.81 86 ALA A N 1
ATOM 682 C CA . ALA A 1 86 ? -3.297 -4.305 17.565 1.00 96.81 86 ALA A CA 1
ATOM 683 C C . ALA A 1 86 ? -3.912 -3.975 18.942 1.00 96.81 86 ALA A C 1
ATOM 685 O O . ALA A 1 86 ? -5.129 -3.814 19.059 1.00 96.81 86 ALA A O 1
ATOM 686 N N . GLU A 1 87 ? -3.086 -3.787 19.973 1.00 96.19 87 GLU A N 1
ATOM 687 C CA . GLU A 1 87 ? -3.519 -3.418 21.327 1.00 96.19 87 GLU A CA 1
ATOM 688 C C . GLU A 1 87 ? -4.181 -2.035 21.439 1.00 96.19 87 GLU A C 1
ATOM 690 O O . GLU A 1 87 ? -4.944 -1.796 22.379 1.00 96.19 87 GLU A O 1
ATOM 695 N N . ASN A 1 88 ? -3.918 -1.142 20.484 1.00 97.50 88 ASN A N 1
ATOM 696 C CA . ASN A 1 88 ? -4.429 0.226 20.452 1.00 97.50 88 ASN A CA 1
ATOM 697 C C . ASN A 1 88 ? -5.726 0.359 19.638 1.00 97.50 88 ASN A C 1
ATOM 699 O O . ASN A 1 88 ? -6.328 1.439 19.584 1.00 97.50 88 ASN A O 1
ATOM 703 N N . ILE A 1 89 ? -6.191 -0.738 19.034 1.00 97.88 89 ILE A N 1
ATOM 704 C CA . ILE A 1 89 ? -7.471 -0.802 18.332 1.00 97.88 89 ILE A CA 1
ATOM 705 C C . ILE A 1 89 ? -8.609 -0.829 19.357 1.00 97.88 89 ILE A C 1
ATOM 707 O O . ILE A 1 89 ? -8.662 -1.650 20.273 1.00 97.88 89 ILE A O 1
ATOM 711 N N . HIS A 1 90 ? -9.580 0.066 19.183 1.00 97.50 90 HIS A N 1
ATOM 712 C CA . HIS A 1 90 ? -10.729 0.162 20.080 1.00 97.50 90 HIS A CA 1
ATOM 713 C C . HIS A 1 90 ? -11.578 -1.125 20.049 1.00 97.50 90 HIS A C 1
ATOM 715 O O . HIS A 1 90 ? -11.913 -1.630 18.980 1.00 97.50 90 HIS A O 1
ATOM 721 N N . SER A 1 91 ? -12.020 -1.625 21.209 1.00 95.50 91 SER A N 1
ATOM 722 C CA . SER A 1 91 ? -12.710 -2.929 21.313 1.00 95.50 91 SER A CA 1
ATOM 723 C C . SER A 1 91 ? -14.042 -3.021 20.556 1.00 95.50 91 SER A C 1
ATOM 725 O O . SER A 1 91 ? -14.471 -4.113 20.197 1.00 95.50 91 SER A O 1
ATOM 727 N N . ASP A 1 92 ? -14.698 -1.882 20.318 1.00 95.94 92 ASP A N 1
ATOM 728 C CA . ASP A 1 92 ? -15.931 -1.791 19.514 1.00 95.94 92 ASP A CA 1
ATOM 729 C C . ASP A 1 92 ? -15.678 -1.681 17.994 1.00 95.94 92 ASP A C 1
ATOM 731 O O . ASP A 1 92 ? -16.610 -1.406 17.231 1.00 95.94 92 ASP A O 1
ATOM 735 N N . ALA A 1 93 ? -14.433 -1.844 17.537 1.00 95.94 93 ALA A N 1
ATOM 736 C CA . ALA A 1 93 ? -14.112 -1.868 16.117 1.00 95.94 93 ALA A CA 1
ATOM 737 C C . ALA A 1 93 ? -14.853 -2.993 15.380 1.00 95.94 93 ALA A C 1
ATOM 739 O O . ALA A 1 93 ? -15.213 -4.033 15.936 1.00 95.94 93 ALA A O 1
ATOM 740 N N . MET A 1 94 ? -15.075 -2.790 14.084 1.00 94.56 94 MET A N 1
ATOM 741 C CA . MET A 1 94 ? -15.541 -3.854 13.208 1.00 94.56 94 MET A CA 1
ATOM 742 C C . MET A 1 94 ? -14.357 -4.745 12.834 1.00 94.56 94 MET A C 1
ATOM 744 O O . MET A 1 94 ? -13.414 -4.279 12.196 1.00 94.56 94 MET A O 1
ATOM 748 N N . PHE A 1 95 ? -14.464 -6.029 13.171 1.00 95.06 95 PHE A N 1
ATOM 749 C CA . PHE A 1 95 ? -13.516 -7.069 12.781 1.00 95.06 95 PHE A CA 1
ATOM 750 C C . PHE A 1 95 ? -14.051 -7.875 11.599 1.00 95.06 95 PHE A C 1
ATOM 752 O O . PHE A 1 95 ? -15.260 -8.096 11.461 1.00 95.06 95 PHE A O 1
ATOM 759 N N . TRP A 1 96 ? -13.138 -8.326 10.748 1.00 95.19 96 TRP A N 1
ATOM 760 C CA . TRP A 1 96 ? -13.458 -9.087 9.549 1.00 95.19 96 TRP A CA 1
ATOM 761 C C . TRP A 1 96 ? -13.319 -10.589 9.825 1.00 95.19 96 TRP A C 1
ATOM 763 O O . TRP A 1 96 ? -12.314 -11.008 10.390 1.00 95.19 96 TRP A O 1
ATOM 773 N N . PRO A 1 97 ? -14.305 -11.424 9.450 1.00 96.50 97 PRO A N 1
ATOM 774 C CA . PRO A 1 97 ? -14.298 -12.852 9.781 1.00 96.50 97 PRO A CA 1
ATOM 775 C C . PRO A 1 97 ? -13.250 -13.670 9.008 1.00 96.50 97 PRO A C 1
ATOM 777 O O . PRO A 1 97 ? -13.055 -14.844 9.313 1.00 96.50 97 PRO A O 1
ATOM 780 N N . ASP A 1 98 ? -12.642 -13.090 7.977 1.00 96.06 98 ASP A N 1
ATOM 781 C CA . ASP A 1 98 ? -11.645 -13.688 7.089 1.00 96.06 98 ASP A CA 1
ATOM 782 C C . ASP A 1 98 ? -10.227 -13.136 7.309 1.00 96.06 98 ASP A C 1
ATOM 784 O O . ASP A 1 98 ? -9.359 -13.340 6.463 1.00 96.06 98 ASP A O 1
ATOM 788 N N . ILE A 1 99 ? -9.995 -12.451 8.431 1.00 95.81 99 ILE A N 1
ATOM 789 C CA . ILE A 1 99 ? -8.702 -11.877 8.808 1.00 95.81 99 ILE A CA 1
ATOM 790 C C . ILE A 1 99 ? -8.327 -12.398 10.193 1.00 95.81 99 ILE A C 1
ATOM 792 O O . ILE A 1 99 ? -9.124 -12.295 11.126 1.00 95.81 99 ILE A O 1
ATOM 796 N N . ASP A 1 100 ? -7.121 -12.950 10.310 1.00 96.94 100 ASP A N 1
ATOM 797 C CA . ASP A 1 100 ? -6.533 -13.341 11.593 1.00 96.94 100 ASP A CA 1
ATOM 798 C C . ASP A 1 100 ? -5.718 -12.172 12.177 1.00 96.94 100 ASP A C 1
ATOM 800 O O . ASP A 1 100 ? -5.141 -11.388 11.425 1.00 96.94 100 ASP A O 1
ATOM 804 N N . GLU A 1 101 ? -5.670 -12.039 13.503 1.00 95.94 101 GLU A N 1
ATOM 805 C CA . GLU A 1 101 ? -4.873 -11.000 14.179 1.00 95.94 101 GLU A CA 1
ATOM 806 C C . GLU A 1 101 ? -3.368 -11.196 13.942 1.00 95.94 101 GLU A C 1
ATOM 808 O O . GLU A 1 101 ? -2.620 -10.224 13.865 1.00 95.94 101 GLU A O 1
ATOM 813 N N . ASP A 1 102 ? -2.939 -12.443 13.714 1.00 96.69 102 ASP A N 1
ATOM 814 C CA . ASP A 1 102 ? -1.552 -12.787 13.386 1.00 96.69 102 ASP A CA 1
ATOM 815 C C . ASP A 1 102 ? -1.185 -12.513 11.908 1.00 96.69 102 ASP A C 1
ATOM 817 O O . ASP A 1 102 ? -0.022 -12.669 11.508 1.00 96.69 102 ASP A O 1
ATOM 821 N N . ASP A 1 103 ? -2.148 -12.128 11.060 1.00 97.06 103 ASP A N 1
ATOM 822 C CA . ASP A 1 103 ? -1.854 -11.771 9.674 1.00 97.06 103 ASP A CA 1
ATOM 823 C C . ASP A 1 103 ? -1.026 -10.480 9.619 1.00 97.06 103 ASP A C 1
ATOM 825 O O . ASP A 1 103 ? -1.373 -9.458 10.205 1.00 97.06 103 ASP A O 1
ATOM 829 N N . TRP A 1 104 ? 0.026 -10.465 8.793 1.00 96.00 104 TRP A N 1
ATOM 830 C CA . TRP A 1 104 ? 0.927 -9.307 8.648 1.00 96.00 104 TRP A CA 1
ATOM 831 C C . TRP A 1 104 ? 0.229 -7.996 8.235 1.00 96.00 104 TRP A C 1
ATOM 833 O O . TRP A 1 104 ? 0.822 -6.925 8.330 1.00 96.00 104 TRP A O 1
ATOM 843 N N . TYR A 1 105 ? -0.996 -8.084 7.714 1.00 96.25 105 TYR A N 1
ATOM 844 C CA . TYR A 1 105 ? -1.809 -6.958 7.263 1.00 96.25 105 TYR A CA 1
ATOM 845 C C . TYR A 1 105 ? -2.974 -6.624 8.201 1.00 96.25 105 TYR A C 1
ATOM 847 O O . TYR A 1 105 ? -3.769 -5.753 7.843 1.00 96.25 105 TYR A O 1
ATOM 855 N N . PHE A 1 106 ? -3.127 -7.316 9.337 1.00 97.94 106 PHE A N 1
ATOM 856 C CA . PHE A 1 106 ? -4.266 -7.149 10.244 1.00 97.94 106 PHE A CA 1
ATOM 857 C C . PHE A 1 106 ? -4.474 -5.677 10.609 1.00 97.94 106 PHE A C 1
ATOM 859 O O . PHE A 1 106 ? -5.497 -5.086 10.258 1.00 97.94 106 PHE A O 1
ATOM 866 N N . GLU A 1 107 ? -3.450 -5.064 11.200 1.00 97.56 107 GLU A N 1
ATOM 867 C CA . GLU A 1 107 ? -3.451 -3.664 11.631 1.00 97.56 107 GLU A CA 1
ATOM 868 C C . GLU A 1 107 ? -3.772 -2.721 10.468 1.00 97.56 107 GLU A C 1
ATOM 870 O O . GLU A 1 107 ? -4.660 -1.877 10.566 1.00 97.56 107 GLU A O 1
ATOM 875 N N . ALA A 1 108 ? -3.140 -2.929 9.307 1.00 96.88 108 ALA A N 1
ATOM 876 C CA . ALA A 1 108 ? -3.367 -2.097 8.130 1.00 96.88 108 ALA A CA 1
ATOM 877 C C . ALA A 1 108 ? -4.820 -2.157 7.625 1.00 96.88 108 ALA A C 1
ATOM 879 O O . ALA A 1 108 ? -5.371 -1.144 7.182 1.00 96.88 108 ALA A O 1
ATOM 880 N N . ILE A 1 109 ? -5.459 -3.329 7.676 1.00 96.25 109 ILE A N 1
ATOM 881 C CA . ILE A 1 109 ? -6.861 -3.461 7.273 1.00 96.25 109 ILE A CA 1
ATOM 882 C C . ILE A 1 109 ? -7.785 -2.851 8.321 1.00 96.25 109 ILE A C 1
ATOM 884 O O . ILE A 1 109 ? -8.734 -2.156 7.946 1.00 96.25 109 ILE A O 1
ATOM 888 N N . MET A 1 110 ? -7.522 -3.071 9.608 1.00 97.06 110 MET A N 1
ATOM 889 C CA . MET A 1 110 ? -8.314 -2.464 10.677 1.00 97.06 110 MET A CA 1
ATOM 890 C C . MET A 1 110 ? -8.298 -0.941 10.552 1.00 97.06 110 MET A C 1
ATOM 892 O O . MET A 1 110 ? -9.369 -0.330 10.480 1.00 97.06 110 MET A O 1
ATOM 896 N N . GLU A 1 111 ? -7.109 -0.374 10.374 1.00 96.44 111 GLU A N 1
ATOM 897 C CA . GLU A 1 111 ? -6.852 1.047 10.157 1.00 96.44 111 GLU A CA 1
ATOM 898 C C . GLU A 1 111 ? -7.584 1.611 8.936 1.00 96.44 111 GLU A C 1
ATOM 900 O O . GLU A 1 111 ? -8.303 2.606 9.021 1.00 96.44 111 GLU A O 1
ATOM 905 N N . ALA A 1 112 ? -7.520 0.922 7.798 1.00 94.12 112 ALA A N 1
ATOM 906 C CA . ALA A 1 112 ? -8.143 1.407 6.569 1.00 94.12 112 ALA A CA 1
ATOM 907 C C . ALA A 1 112 ? -9.680 1.280 6.542 1.00 94.12 112 ALA A C 1
ATOM 909 O O . ALA A 1 112 ? -10.339 1.917 5.714 1.00 94.12 112 ALA A O 1
ATOM 910 N N . THR A 1 113 ? -10.272 0.422 7.378 1.00 93.12 113 THR A N 1
ATOM 911 C CA . THR A 1 113 ? -11.697 0.054 7.266 1.00 93.12 113 THR A CA 1
ATOM 912 C C . THR A 1 113 ? -12.591 0.606 8.364 1.00 93.12 113 THR A C 1
ATOM 914 O O . THR A 1 113 ? -13.810 0.669 8.178 1.00 93.12 113 THR A O 1
ATOM 917 N N . ASN A 1 114 ? -12.015 1.047 9.476 1.00 94.19 114 ASN A N 1
ATOM 918 C CA . ASN A 1 114 ? -12.756 1.592 10.600 1.00 94.19 114 ASN A CA 1
ATOM 919 C C . ASN A 1 114 ? -12.596 3.110 10.658 1.00 94.19 114 ASN A C 1
ATOM 921 O O . ASN A 1 114 ? -11.493 3.628 10.753 1.00 94.19 114 ASN A O 1
ATOM 925 N N . SER A 1 115 ? -13.705 3.850 10.657 1.00 94.06 115 SER A N 1
ATOM 926 C CA . SER A 1 115 ? -13.662 5.282 10.973 1.00 94.06 115 SER A CA 1
ATOM 927 C C . SER A 1 115 ? -13.612 5.471 12.488 1.00 94.06 115 SER A C 1
ATOM 929 O O . SER A 1 115 ? -14.485 4.969 13.193 1.00 94.06 115 SER A O 1
ATOM 931 N N . HIS A 1 116 ? -12.646 6.233 12.991 1.00 95.31 116 HIS A N 1
ATOM 932 C CA . HIS A 1 116 ? -12.426 6.377 14.431 1.00 95.31 116 HIS A CA 1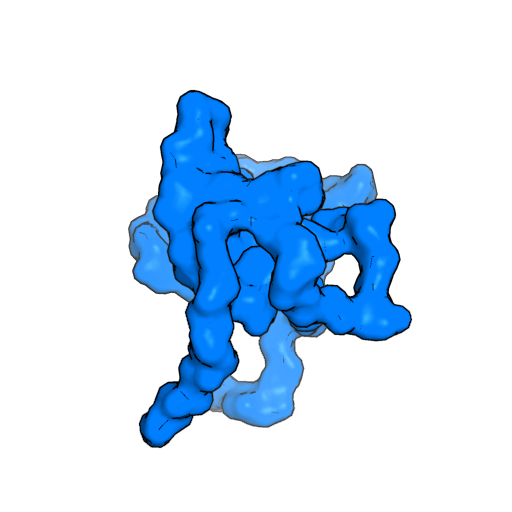
ATOM 933 C C . HIS A 1 116 ? -11.897 7.776 14.807 1.00 95.31 116 HIS A C 1
ATOM 935 O O . HIS A 1 116 ? -11.572 8.609 13.950 1.00 95.31 116 HIS A O 1
ATOM 941 N N . ASP A 1 117 ? -11.928 8.085 16.099 1.00 96.69 117 ASP A N 1
ATOM 942 C CA . ASP A 1 117 ? -11.180 9.169 16.738 1.00 96.69 117 ASP A CA 1
ATOM 943 C C . ASP A 1 117 ? -9.895 8.594 17.335 1.00 96.69 117 ASP A C 1
ATOM 945 O O . ASP A 1 117 ? -9.912 7.490 17.879 1.00 96.69 117 ASP A O 1
ATOM 949 N N . TYR A 1 118 ? -8.795 9.340 17.272 1.00 96.69 118 TYR A N 1
ATOM 950 C CA . TYR A 1 118 ? -7.499 8.881 17.762 1.00 96.69 118 TYR A CA 1
ATOM 951 C C . TYR A 1 118 ? -6.678 10.014 18.378 1.00 96.69 118 TYR A C 1
ATOM 953 O O . TYR A 1 118 ? -6.936 11.201 18.152 1.00 96.69 118 TYR A O 1
ATOM 961 N N . VAL A 1 119 ? -5.677 9.617 19.155 1.00 97.12 119 VAL A N 1
ATOM 962 C CA . VAL A 1 119 ? -4.531 10.445 19.544 1.00 97.12 119 VAL A CA 1
ATOM 963 C C . VAL A 1 119 ? -3.252 9.756 19.072 1.00 97.12 119 VAL A C 1
ATOM 965 O O . VAL A 1 119 ? -3.269 8.550 18.855 1.00 97.12 119 VAL A O 1
ATOM 968 N N . ILE A 1 120 ? -2.173 10.519 18.895 1.00 96.50 120 ILE A N 1
ATOM 969 C CA . ILE A 1 120 ? -0.845 9.973 18.585 1.00 96.50 120 ILE A CA 1
ATOM 970 C C . ILE A 1 120 ? -0.079 9.790 19.895 1.00 96.50 120 ILE A C 1
ATOM 972 O O . ILE A 1 120 ? 0.005 10.740 20.684 1.00 96.50 120 ILE A O 1
ATOM 976 N N . GLU A 1 121 ? 0.441 8.590 20.130 1.00 95.25 121 GLU A N 1
ATOM 977 C CA . GLU A 1 121 ? 1.283 8.259 21.281 1.00 95.25 121 GLU A CA 1
ATOM 978 C C . GLU A 1 121 ? 2.741 8.718 21.070 1.00 95.25 121 GLU A C 1
ATOM 980 O O . GLU A 1 121 ? 3.097 9.310 20.050 1.00 95.25 121 GLU A O 1
ATOM 985 N N . GLU A 1 122 ? 3.603 8.545 22.078 1.00 93.50 122 GLU A N 1
ATOM 986 C CA . GLU A 1 122 ? 4.986 9.058 22.028 1.00 93.50 122 GLU A CA 1
ATOM 987 C C . GLU A 1 122 ? 5.861 8.371 20.964 1.00 93.50 122 GLU A C 1
ATOM 989 O O . GLU A 1 122 ? 6.835 8.965 20.496 1.00 93.50 122 GLU A O 1
ATOM 994 N N . ASP A 1 123 ? 5.526 7.139 20.589 1.00 90.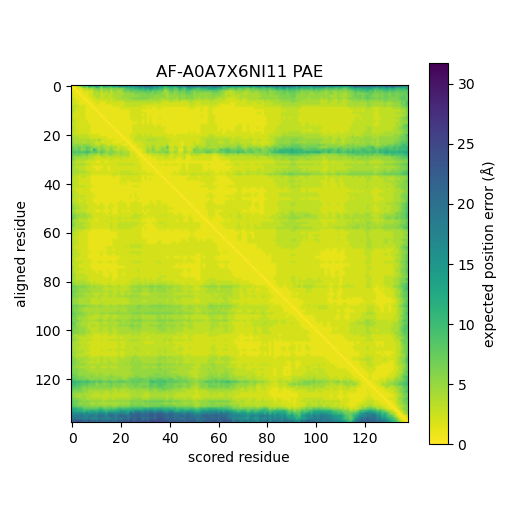75 123 ASP A N 1
ATOM 995 C CA . ASP A 1 123 ? 6.184 6.349 19.543 1.00 90.75 123 ASP A CA 1
ATOM 996 C C . ASP A 1 123 ? 5.697 6.679 18.123 1.00 90.75 123 ASP A C 1
ATOM 998 O O . ASP A 1 123 ? 6.346 6.282 17.155 1.00 90.75 123 ASP A O 1
ATOM 1002 N N . GLY A 1 124 ? 4.638 7.483 17.998 1.00 91.31 124 GLY A N 1
ATOM 1003 C CA . GLY A 1 124 ? 4.045 7.879 16.725 1.00 91.31 124 GLY A CA 1
ATOM 1004 C C . GLY A 1 124 ? 2.841 7.038 16.309 1.00 91.31 124 GLY A C 1
ATOM 1005 O O . GLY A 1 124 ? 2.214 7.379 15.306 1.00 91.31 124 GLY A O 1
ATOM 1006 N N . ASP A 1 125 ? 2.489 6.008 17.077 1.00 94.88 125 ASP A N 1
ATOM 1007 C CA . ASP A 1 125 ? 1.345 5.157 16.778 1.00 94.88 125 ASP A CA 1
ATOM 1008 C C . ASP A 1 125 ? 0.022 5.810 17.201 1.00 94.88 125 ASP A C 1
ATOM 1010 O O . ASP A 1 125 ? -0.057 6.628 18.126 1.00 94.88 125 ASP A O 1
ATOM 1014 N N . GLU A 1 126 ? -1.053 5.467 16.496 1.00 97.06 126 GLU A N 1
ATOM 1015 C CA . GLU A 1 126 ? -2.404 5.882 16.850 1.00 97.06 126 GLU A CA 1
ATOM 1016 C C . GLU A 1 126 ? -2.932 5.038 18.021 1.00 97.06 126 GLU A C 1
ATOM 1018 O O . GLU A 1 126 ? -2.789 3.818 18.051 1.00 97.06 126 GLU A O 1
ATOM 1023 N N . LEU A 1 127 ? -3.619 5.690 18.963 1.00 97.69 127 LEU A N 1
ATOM 1024 C CA . LEU A 1 127 ? -4.499 5.053 19.943 1.00 97.69 127 LEU A CA 1
ATOM 1025 C C . LEU A 1 127 ? -5.944 5.434 19.642 1.00 97.69 127 LEU A C 1
ATOM 1027 O O . LEU A 1 127 ? -6.309 6.616 19.705 1.00 97.69 127 LEU A O 1
ATOM 1031 N N . TRP A 1 128 ? -6.794 4.449 19.348 1.00 97.81 128 TRP A N 1
ATOM 1032 C CA . TRP A 1 128 ? -8.194 4.708 19.023 1.00 97.81 128 TRP A CA 1
ATOM 1033 C C . TRP A 1 128 ? -9.001 5.012 20.288 1.00 97.81 128 TRP A C 1
ATOM 1035 O O . TRP A 1 128 ? -9.201 4.173 21.164 1.00 97.81 128 TRP A O 1
ATOM 1045 N N . THR A 1 129 ? -9.524 6.232 20.366 1.00 97.56 129 THR A N 1
ATOM 1046 C CA . THR A 1 129 ? -10.238 6.758 21.545 1.00 97.56 129 THR A CA 1
ATOM 1047 C C . THR A 1 129 ? -11.759 6.692 21.418 1.00 97.56 129 THR A C 1
ATOM 1049 O O . THR A 1 129 ? -12.474 6.925 22.394 1.00 97.56 129 THR A O 1
ATOM 1052 N N . GLY A 1 130 ? -12.268 6.364 20.231 1.00 96.50 130 GLY A N 1
ATOM 1053 C CA . GLY A 1 130 ? -13.691 6.160 19.996 1.00 96.50 130 GLY A CA 1
ATOM 1054 C C . GLY A 1 130 ? -14.007 5.792 18.550 1.00 96.50 130 GLY A C 1
ATOM 1055 O O . GLY A 1 130 ? -13.259 6.116 17.629 1.00 96.50 130 GLY A O 1
ATOM 1056 N N . MET A 1 131 ? -15.146 5.132 18.344 1.00 95.88 131 MET A N 1
ATOM 1057 C CA . MET A 1 131 ? -15.606 4.736 17.013 1.00 95.88 131 MET A CA 1
ATOM 1058 C C . MET A 1 131 ? -16.511 5.797 16.392 1.00 95.88 131 MET A C 1
ATOM 1060 O O . MET A 1 131 ? -17.427 6.318 17.035 1.00 95.88 131 MET A O 1
ATOM 1064 N N . LYS A 1 132 ? -16.305 6.072 15.103 1.00 93.06 132 LYS A N 1
ATOM 1065 C CA . LYS A 1 132 ? -17.199 6.908 14.300 1.00 93.06 132 LYS A CA 1
ATOM 1066 C C . LYS A 1 132 ? -18.175 6.033 13.515 1.00 93.06 132 LYS A C 1
ATOM 1068 O O . LYS A 1 132 ? -17.837 4.918 13.124 1.00 93.06 132 LYS A O 1
ATOM 1073 N N . PRO A 1 133 ? -19.386 6.537 13.225 1.00 86.56 133 PRO A N 1
ATOM 1074 C CA . PRO A 1 133 ? -20.295 5.843 12.326 1.00 86.56 133 PRO A CA 1
ATOM 1075 C C . PRO A 1 133 ? -19.655 5.679 10.944 1.00 86.56 133 PRO A C 1
ATOM 1077 O O . PRO A 1 133 ? -18.990 6.594 10.450 1.00 86.56 133 PRO A O 1
ATOM 1080 N N . ASN A 1 134 ? -19.920 4.539 10.301 1.00 75.62 134 ASN A N 1
ATOM 1081 C CA . ASN A 1 134 ? -19.472 4.276 8.937 1.00 75.62 134 ASN A CA 1
ATOM 1082 C C . ASN A 1 134 ? -19.910 5.412 8.012 1.00 75.62 134 ASN A C 1
ATOM 1084 O O . ASN A 1 134 ? -21.103 5.691 7.844 1.00 75.62 134 ASN A O 1
ATOM 1088 N N . LYS A 1 135 ? -18.928 6.084 7.417 1.00 69.25 135 LYS A N 1
ATOM 1089 C CA . LYS A 1 135 ? -19.170 7.240 6.567 1.00 69.25 135 LYS A CA 1
ATOM 1090 C C . LYS A 1 135 ? -19.422 6.765 5.142 1.00 69.25 135 LYS A C 1
ATOM 1092 O O . LYS A 1 135 ? -18.496 6.398 4.427 1.00 69.25 135 LYS A O 1
ATOM 1097 N N . VAL A 1 136 ? -20.684 6.778 4.721 1.00 57.59 136 VAL A N 1
ATOM 1098 C CA . VAL A 1 136 ? -21.021 6.664 3.298 1.00 57.59 136 VAL A CA 1
ATOM 1099 C C . VAL A 1 136 ? -20.841 8.055 2.704 1.00 57.59 136 VAL A C 1
ATOM 1101 O O . VAL A 1 136 ? -21.612 8.965 3.012 1.00 57.59 136 VAL A O 1
ATOM 1104 N N . TRP A 1 137 ? -19.779 8.254 1.926 1.00 54.22 137 TRP A N 1
ATOM 1105 C CA . TRP A 1 137 ? -19.620 9.493 1.173 1.00 54.22 137 TRP A CA 1
ATOM 1106 C C . TRP A 1 137 ? -20.717 9.546 0.090 1.00 54.22 137 TRP A C 1
ATOM 1108 O O . TRP A 1 137 ? -20.862 8.559 -0.635 1.00 54.22 137 TRP A O 1
ATOM 1118 N N . PRO A 1 138 ? -21.534 10.617 0.041 1.00 51.41 138 PRO A N 1
ATOM 1119 C CA . PRO A 1 138 ? -22.620 10.756 -0.929 1.00 51.41 138 PRO A CA 1
ATOM 1120 C C . PRO A 1 138 ? -22.122 10.938 -2.366 1.00 51.41 138 PRO A C 1
ATOM 1122 O O . PRO A 1 138 ? -20.983 11.426 -2.549 1.00 51.41 138 PRO A O 1
#

Nearest PDB structures (foldseek):
  3pyw-assembly1_A  TM=7.485E-01  e=3.501E-06  Bacillus anthracis
  6bt4-assembly1_A  TM=7.691E-01  e=1.244E-05  Bacillus anthracis
  6cwi-assembly1_A  TM=7.514E-01  e=4.137E-04  Paenibacillus alvei
  6cwm-assembly1_A  TM=6.946E-01  e=2.278E-04  Paenibacillus alvei

Mean predicted aligned error: 3.56 Å

Secondary structure (DSSP, 8-state):
----TTSPPBHHHHHHHHHHHTTPPPP---S-TT-TT-TTHHHHHHHHHTTS----TTS---TTSBPPHHHHHHHHHHHTT----GGGS-TTSPPPTT--TTSTTHHHHHHHH--EEEEE-TTS-EEEEEEPPP----